Protein AF-A0A9E5D559-F1 (afdb_monomer)

Radius of gyration: 13.04 Å; Cα contacts (8 Å, |Δi|>4): 197; chains: 1; bounding box: 34×24×26 Å

Secondary structure (DSSP, 8-state):
-PPPEEESS-EEEEEEE--EEEEETTEEEEE-TT-EEEE-TT--EEEEES-SSS--EEEEEESHHHHHHTT---EEE-TTS--

Nearest PDB structures (foldseek):
  3bu7-assembly1_B  TM=9.771E-01  e=5.710E-08  unclassified
  3nl1-assembly1_A  TM=9.543E-01  e=5.032E-06  Pseudaminobacter salicylatoxidans
  8ch4-assembly1_C  TM=8.758E-01  e=2.933E-06  Bradyrhizobium sp. JS329
  6a55-assembly1_B  TM=8.660E-01  e=1.803E-03  Candidatus Pelagibacter ubique HTCC1062
  6o2d-assembly1_B  TM=7.433E-01  e=8.623E-03  Schizosaccharomyces pombe

Structure (mmCIF, N/CA/C/O backbone):
data_AF-A0A9E5D559-F1
#
_entry.id   AF-A0A9E5D559-F1
#
loop_
_atom_site.group_PDB
_atom_site.i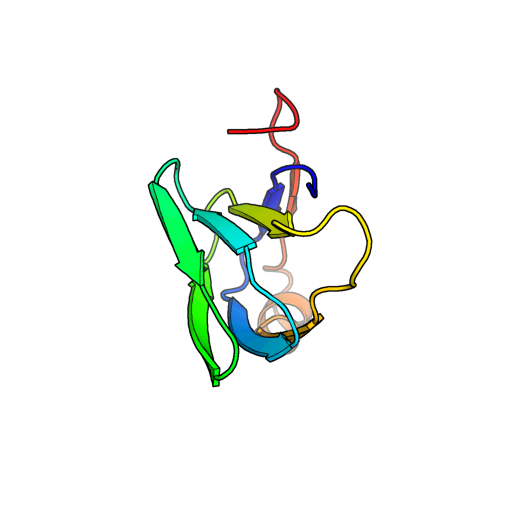d
_atom_site.type_symbol
_atom_site.label_atom_id
_atom_site.label_alt_id
_atom_site.label_comp_id
_atom_site.label_asym_id
_atom_site.label_entity_id
_atom_site.label_seq_id
_atom_site.pdbx_PDB_ins_code
_atom_site.Cartn_x
_atom_site.Cartn_y
_atom_site.Cartn_z
_atom_site.occupancy
_atom_site.B_iso_or_equiv
_atom_site.auth_seq_id
_atom_site.auth_comp_id
_atom_site.auth_asym_id
_atom_site.auth_atom_id
_atom_site.pdbx_PDB_model_num
ATOM 1 N N . SER A 1 1 ? -8.199 11.350 1.931 1.00 88.62 1 SER A N 1
ATOM 2 C CA . SER A 1 1 ? -7.630 10.356 1.000 1.00 88.62 1 SER A CA 1
ATOM 3 C C . SER A 1 1 ? -6.147 10.633 0.832 1.00 88.62 1 SER A C 1
ATOM 5 O O . SER A 1 1 ? -5.713 11.747 1.114 1.00 88.62 1 SER A O 1
ATOM 7 N N . THR A 1 2 ? -5.359 9.640 0.423 1.00 97.06 2 THR A N 1
ATOM 8 C CA . THR A 1 2 ? -3.991 9.870 -0.071 1.00 97.06 2 THR A CA 1
ATOM 9 C C . THR A 1 2 ? -4.036 10.353 -1.520 1.00 97.06 2 THR A C 1
ATOM 11 O O . THR A 1 2 ? -5.049 10.168 -2.186 1.00 97.06 2 THR A O 1
ATOM 14 N N . LYS A 1 3 ? -2.941 10.935 -2.019 1.00 97.94 3 LYS A N 1
ATOM 15 C CA . LYS A 1 3 ? -2.766 11.185 -3.457 1.00 97.94 3 LYS A CA 1
ATOM 16 C C . LYS A 1 3 ? -2.399 9.891 -4.189 1.00 97.94 3 LYS A C 1
ATOM 18 O O . LYS A 1 3 ? -1.721 9.028 -3.621 1.00 97.94 3 LYS A O 1
ATOM 23 N N . ALA A 1 4 ? -2.820 9.775 -5.440 1.00 98.25 4 ALA A N 1
ATOM 24 C CA . ALA A 1 4 ? -2.503 8.672 -6.323 1.00 98.25 4 ALA A CA 1
ATOM 25 C C . ALA A 1 4 ? -1.047 8.719 -6.795 1.00 98.25 4 ALA A C 1
ATOM 27 O O . ALA A 1 4 ? -0.517 9.752 -7.210 1.00 98.25 4 ALA A O 1
ATOM 28 N N . HIS A 1 5 ? -0.400 7.560 -6.774 1.00 98.38 5 HIS A N 1
ATOM 29 C CA . HIS A 1 5 ? 0.948 7.358 -7.292 1.00 98.38 5 HIS A CA 1
ATOM 30 C C . HIS A 1 5 ? 1.096 5.917 -7.786 1.00 98.38 5 HIS A C 1
ATOM 32 O O . HIS A 1 5 ? 0.231 5.073 -7.557 1.00 98.38 5 HIS A O 1
ATOM 38 N N . ARG A 1 6 ? 2.170 5.636 -8.519 1.00 98.38 6 ARG A N 1
ATOM 39 C CA . ARG A 1 6 ? 2.549 4.283 -8.929 1.00 98.38 6 ARG A CA 1
ATOM 40 C C . ARG A 1 6 ? 4.014 4.051 -8.651 1.00 98.38 6 ARG A C 1
ATOM 42 O O . ARG A 1 6 ? 4.821 4.967 -8.768 1.00 98.38 6 ARG A O 1
ATOM 49 N N . HIS A 1 7 ? 4.359 2.810 -8.372 1.00 98.38 7 HIS A N 1
ATOM 50 C CA . HIS A 1 7 ? 5.731 2.393 -8.144 1.00 98.38 7 HIS A CA 1
ATOM 51 C C . HIS A 1 7 ? 5.964 0.997 -8.715 1.00 98.38 7 HIS A C 1
ATOM 53 O O . HIS A 1 7 ? 5.009 0.254 -8.933 1.00 98.38 7 HIS A O 1
ATOM 59 N N . THR A 1 8 ? 7.210 0.636 -9.018 1.00 98.44 8 THR A N 1
ATOM 60 C CA . THR A 1 8 ? 7.516 -0.657 -9.660 1.00 98.44 8 THR A CA 1
ATOM 61 C C . THR A 1 8 ? 7.326 -1.862 -8.741 1.00 98.44 8 THR A C 1
ATOM 63 O O . THR A 1 8 ? 7.069 -2.945 -9.257 1.00 98.44 8 THR A O 1
ATOM 66 N N . ASN A 1 9 ? 7.391 -1.690 -7.417 1.00 98.25 9 ASN A N 1
ATOM 67 C CA . ASN A 1 9 ? 7.095 -2.760 -6.461 1.00 98.25 9 ASN A CA 1
ATOM 68 C C . ASN A 1 9 ? 5.615 -3.134 -6.469 1.00 98.25 9 ASN A C 1
ATOM 70 O O . ASN A 1 9 ? 4.744 -2.276 -6.625 1.00 98.25 9 ASN A O 1
ATOM 74 N N . GLY A 1 10 ? 5.348 -4.418 -6.251 1.00 98.25 10 GLY A N 1
ATOM 75 C CA . GLY A 1 10 ? 4.027 -4.885 -5.855 1.00 98.25 10 GLY A CA 1
ATOM 76 C C . GLY A 1 10 ? 3.842 -4.717 -4.349 1.00 98.25 10 GLY A C 1
ATOM 77 O O . GLY A 1 10 ? 4.792 -4.859 -3.574 1.00 98.25 10 GLY A O 1
ATOM 78 N N . THR A 1 11 ? 2.610 -4.444 -3.929 1.00 98.56 11 THR A N 1
ATOM 79 C CA . THR A 1 11 ? 2.275 -4.309 -2.508 1.00 98.56 11 THR A CA 1
ATOM 80 C C . THR A 1 11 ? 1.062 -5.151 -2.162 1.00 98.56 11 THR A C 1
ATOM 82 O O . THR A 1 11 ? 0.036 -5.076 -2.834 1.00 98.56 11 THR A O 1
ATOM 85 N N . ILE A 1 12 ? 1.163 -5.939 -1.093 1.00 98.56 12 ILE A N 1
ATOM 86 C CA . ILE A 1 12 ? 0.012 -6.594 -0.469 1.00 98.56 12 ILE A CA 1
ATOM 87 C C . ILE A 1 12 ? -0.324 -5.827 0.803 1.00 98.56 12 ILE A C 1
ATOM 89 O O . ILE A 1 12 ? 0.565 -5.527 1.600 1.00 98.56 12 ILE A O 1
ATOM 93 N N . TYR A 1 13 ? -1.607 -5.528 0.978 1.00 98.69 13 TYR A N 1
ATOM 94 C CA . TYR A 1 13 ? -2.161 -4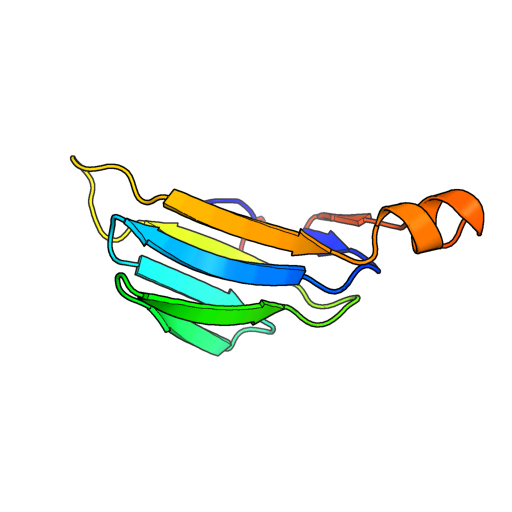.859 2.142 1.00 98.69 13 TYR A CA 1
ATOM 95 C C . TYR A 1 13 ? -3.061 -5.814 2.921 1.00 98.69 13 TYR A C 1
ATOM 97 O O . TYR A 1 13 ? -3.867 -6.535 2.337 1.00 98.69 13 TYR A O 1
ATOM 105 N N . HIS A 1 14 ? -2.949 -5.770 4.242 1.00 98.75 14 HIS A N 1
ATOM 106 C CA . HIS A 1 14 ? -3.870 -6.382 5.186 1.00 98.75 14 HIS A CA 1
ATOM 107 C C . HIS A 1 14 ? -4.527 -5.286 6.025 1.00 98.75 14 HIS A C 1
ATOM 109 O O . HIS A 1 14 ? -3.837 -4.467 6.643 1.00 98.75 14 HIS A O 1
ATOM 115 N N . VAL A 1 15 ? -5.857 -5.263 6.055 1.00 98.81 15 VAL A N 1
ATOM 116 C CA . VAL A 1 15 ? -6.606 -4.269 6.826 1.00 98.81 15 VAL A CA 1
ATOM 117 C C . VAL A 1 15 ? -6.618 -4.673 8.295 1.00 98.81 15 VAL A C 1
ATOM 119 O O . VAL A 1 15 ? -7.337 -5.581 8.707 1.00 98.81 15 VAL A O 1
ATOM 122 N N . VAL A 1 16 ? -5.836 -3.971 9.111 1.00 98.62 16 VAL A N 1
ATOM 123 C CA . VAL A 1 16 ? -5.753 -4.224 10.556 1.00 98.62 16 VAL A CA 1
ATOM 124 C C . VAL A 1 16 ? -6.940 -3.592 11.286 1.00 98.62 16 VAL A C 1
ATOM 126 O O . VAL A 1 16 ? -7.497 -4.187 12.207 1.00 98.62 16 VAL A O 1
ATOM 129 N N . ARG A 1 17 ? -7.331 -2.375 10.890 1.00 98.31 17 ARG A N 1
ATOM 130 C CA . ARG A 1 17 ? -8.420 -1.602 11.508 1.00 98.31 17 ARG A CA 1
ATOM 131 C C . ARG A 1 17 ? -9.026 -0.619 10.508 1.00 98.31 17 ARG A C 1
ATOM 133 O O . ARG A 1 17 ? -8.310 -0.087 9.663 1.00 98.31 17 ARG A O 1
ATOM 140 N N . GLY A 1 18 ? -10.304 -0.297 10.699 1.00 98.25 18 GLY A N 1
ATOM 141 C CA . GLY A 1 18 ? -11.029 0.716 9.932 1.00 98.25 18 GLY A CA 1
ATOM 142 C C . GLY A 1 18 ? -11.664 0.155 8.664 1.00 98.25 18 GLY A C 1
ATOM 143 O O . GLY A 1 18 ? -11.490 -1.015 8.336 1.00 98.25 18 GLY A O 1
ATOM 144 N N . GLN A 1 19 ? -12.417 1.004 7.976 1.00 98.44 19 GLN A N 1
ATOM 145 C CA . GLN A 1 19 ? -13.090 0.694 6.717 1.00 98.44 19 GLN A CA 1
ATOM 146 C C . GLN A 1 19 ? -12.804 1.806 5.715 1.00 98.44 19 GLN A C 1
ATOM 148 O O . GLN A 1 19 ? -12.560 2.960 6.089 1.00 98.44 19 GLN A O 1
ATOM 153 N N . GLY A 1 20 ? -12.836 1.470 4.438 1.00 98.56 20 GLY A N 1
ATOM 154 C CA . GLY A 1 20 ? -12.482 2.410 3.397 1.00 98.56 20 GLY A CA 1
ATOM 155 C C . GLY A 1 20 ? -12.476 1.762 2.034 1.00 98.56 20 GLY A C 1
ATOM 156 O O . GLY A 1 20 ? -13.076 0.714 1.815 1.00 98.56 20 GLY A O 1
ATOM 157 N N . HIS A 1 21 ? -11.796 2.415 1.107 1.00 98.75 21 HIS A N 1
ATOM 158 C CA . HIS A 1 21 ? -11.552 1.845 -0.202 1.00 98.75 21 HIS A CA 1
ATOM 159 C C . HIS A 1 21 ? -10.197 2.270 -0.739 1.00 98.75 21 HIS A C 1
ATOM 161 O O . HIS A 1 21 ? -9.613 3.270 -0.319 1.00 98.75 21 HIS A O 1
ATOM 167 N N . SER A 1 22 ? -9.700 1.489 -1.683 1.00 98.69 22 SER A N 1
ATOM 168 C CA . SER A 1 22 ? -8.571 1.861 -2.524 1.00 98.69 22 SER A CA 1
ATOM 169 C C . SER A 1 22 ? -9.063 2.031 -3.955 1.00 98.69 22 SER A C 1
ATOM 171 O O . SER A 1 22 ? -9.935 1.283 -4.396 1.00 98.69 22 SER A O 1
ATOM 173 N N . VAL A 1 23 ? -8.511 2.991 -4.690 1.00 98.38 23 VAL A N 1
ATOM 174 C CA . VAL A 1 23 ? -8.696 3.069 -6.145 1.00 98.38 23 VAL A CA 1
ATOM 175 C C . VAL A 1 23 ? -7.430 2.522 -6.773 1.00 98.38 23 VAL A C 1
ATOM 177 O O . VAL A 1 23 ? -6.369 3.102 -6.588 1.00 98.38 23 VAL A O 1
ATOM 180 N N . VAL A 1 24 ? -7.519 1.396 -7.475 1.00 98.00 24 VAL A N 1
ATOM 181 C CA . VAL A 1 24 ? -6.382 0.717 -8.109 1.00 98.00 24 VAL A CA 1
ATOM 182 C C . VAL A 1 24 ? -6.680 0.601 -9.597 1.00 98.00 24 VAL A C 1
ATOM 184 O O . VAL A 1 24 ? -7.632 -0.071 -9.988 1.00 98.00 24 VAL A O 1
ATOM 187 N N . HIS A 1 25 ? -5.892 1.271 -10.440 1.00 96.00 25 HIS A N 1
ATOM 188 C CA . HIS A 1 25 ? -6.145 1.347 -11.886 1.00 96.00 25 HIS A CA 1
ATOM 189 C C . HIS A 1 25 ? -7.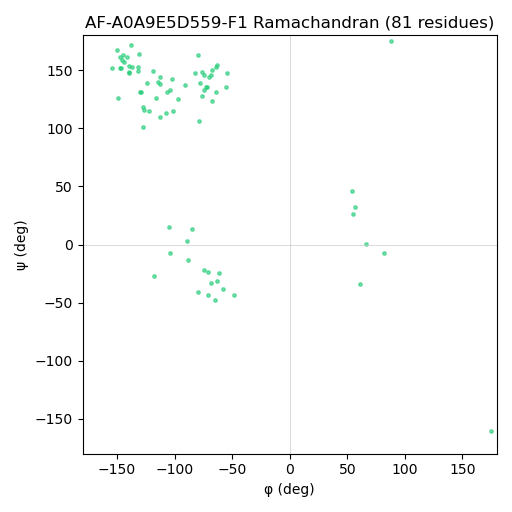568 1.846 -12.220 1.00 96.00 25 HIS A C 1
ATOM 191 O O . HIS A 1 25 ? -8.300 1.219 -12.988 1.00 96.00 25 HIS A O 1
ATOM 197 N N . GLY A 1 26 ? -8.009 2.918 -11.557 1.00 95.75 26 GLY A N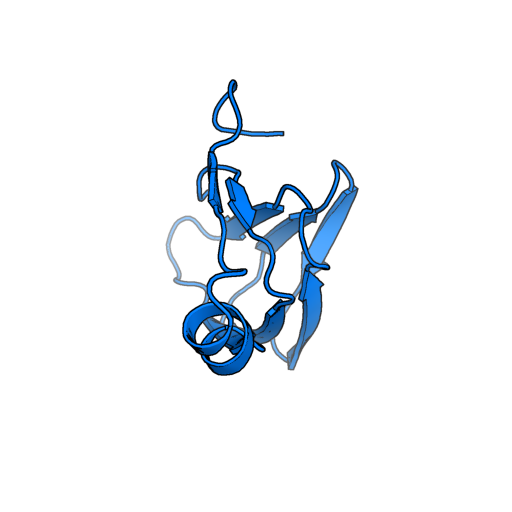 1
ATOM 198 C CA . GLY A 1 26 ? -9.372 3.452 -11.684 1.00 95.75 26 GLY A CA 1
ATOM 199 C C . GLY A 1 26 ? -10.493 2.542 -11.156 1.00 95.75 26 GLY A C 1
ATOM 200 O O . GLY A 1 26 ? -11.663 2.912 -11.225 1.00 95.75 26 GLY A O 1
ATOM 201 N N . LYS A 1 27 ? -10.184 1.354 -10.618 1.00 97.06 27 LYS A N 1
ATOM 202 C CA . LYS A 1 27 ? -11.180 0.452 -10.027 1.00 97.06 27 LYS A CA 1
ATOM 203 C C . LYS A 1 27 ? -11.224 0.633 -8.521 1.00 97.06 27 LYS A C 1
ATOM 205 O O . LYS A 1 27 ? -10.213 0.490 -7.837 1.00 97.06 27 LYS A O 1
ATOM 210 N N . LYS A 1 28 ? -12.419 0.910 -8.010 1.00 97.94 28 LYS A N 1
ATOM 211 C CA . LYS A 1 28 ? -12.675 0.990 -6.577 1.00 97.94 28 LYS A CA 1
ATOM 212 C C . LYS A 1 28 ? -12.705 -0.410 -5.964 1.00 97.94 28 LYS A C 1
ATOM 214 O O . LYS A 1 28 ? -13.373 -1.304 -6.477 1.00 97.94 28 LYS A O 1
ATOM 219 N N . MET A 1 29 ? -11.998 -0.566 -4.855 1.00 98.12 29 MET A N 1
ATOM 220 C CA . MET A 1 29 ? -11.951 -1.769 -4.034 1.00 98.12 29 MET A CA 1
ATOM 221 C C . MET A 1 29 ? -12.268 -1.377 -2.598 1.00 98.12 29 MET A C 1
ATOM 223 O O . MET A 1 29 ? -11.417 -0.807 -1.915 1.00 98.12 29 MET A O 1
ATOM 227 N N . ASP A 1 30 ? -13.501 -1.633 -2.176 1.00 98.69 30 ASP A N 1
ATOM 228 C CA . ASP A 1 30 ? -13.917 -1.468 -0.786 1.00 98.69 30 ASP A CA 1
ATOM 229 C C . ASP A 1 30 ? -13.253 -2.537 0.092 1.00 98.69 30 ASP A C 1
ATOM 231 O O . ASP A 1 30 ? -13.019 -3.659 -0.361 1.00 98.69 30 ASP A O 1
ATOM 235 N N . TRP A 1 31 ? -12.908 -2.167 1.322 1.00 98.75 31 TRP A N 1
ATOM 236 C CA . TRP A 1 31 ? -12.250 -3.060 2.267 1.00 98.75 31 TRP A CA 1
ATOM 237 C C . TRP A 1 31 ? -12.659 -2.768 3.712 1.00 98.75 31 TRP A C 1
ATOM 239 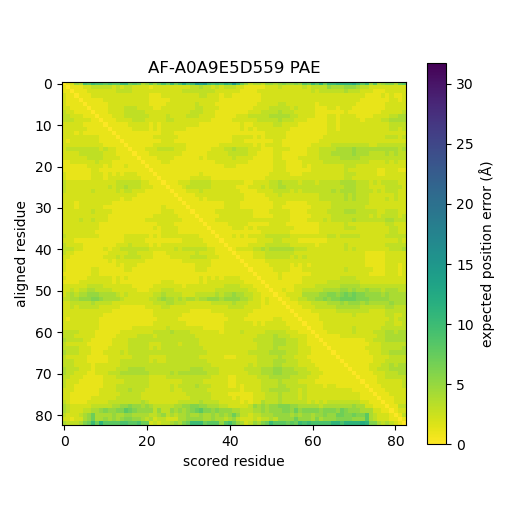O O . TRP A 1 31 ? -12.968 -1.631 4.090 1.00 98.75 31 TRP A O 1
ATOM 249 N N . GLU A 1 32 ? -12.617 -3.807 4.536 1.00 98.75 32 GLU A N 1
ATOM 250 C CA . GLU A 1 32 ? -12.912 -3.783 5.966 1.00 98.75 32 GLU A CA 1
ATOM 251 C C . GLU A 1 32 ? -11.899 -4.624 6.770 1.00 98.75 32 GLU A C 1
ATOM 253 O O . GLU A 1 32 ? -11.029 -5.272 6.181 1.00 98.75 32 GLU A O 1
ATOM 258 N N . PRO A 1 33 ? -11.914 -4.593 8.120 1.00 98.75 33 PRO A N 1
ATOM 259 C CA . PRO A 1 33 ? -10.913 -5.296 8.913 1.00 98.75 33 PRO A CA 1
ATOM 260 C C . PRO A 1 33 ? -10.841 -6.783 8.569 1.00 98.75 33 PRO A C 1
ATOM 262 O O . PRO A 1 33 ? -11.859 -7.469 8.541 1.00 98.75 33 PRO A O 1
ATOM 265 N N . LYS A 1 34 ? -9.608 -7.283 8.438 1.00 98.44 34 LYS A N 1
ATOM 266 C CA . LYS A 1 34 ? -9.216 -8.639 8.017 1.00 98.44 34 LYS A CA 1
ATOM 267 C C . LYS A 1 34 ? -9.200 -8.891 6.511 1.00 98.44 34 LYS A C 1
ATOM 269 O O . LYS A 1 34 ? -8.649 -9.920 6.116 1.00 98.44 34 LYS A O 1
ATOM 274 N N . ASP A 1 35 ? -9.674 -7.961 5.687 1.00 98.75 35 ASP A N 1
ATOM 275 C CA . ASP A 1 35 ? -9.489 -8.070 4.244 1.00 98.75 35 ASP A CA 1
ATOM 276 C C . ASP A 1 35 ? -8.010 -8.014 3.857 1.00 98.75 35 ASP A C 1
ATOM 278 O O . ASP A 1 35 ? -7.157 -7.427 4.539 1.00 98.75 35 ASP A O 1
ATOM 282 N N . VAL A 1 36 ? -7.713 -8.641 2.721 1.00 98.56 36 VAL A N 1
ATOM 283 C CA . VAL A 1 36 ? -6.401 -8.619 2.083 1.00 98.56 36 VAL A CA 1
ATOM 284 C C . VAL A 1 36 ? -6.590 -8.241 0.627 1.00 98.56 36 VAL A C 1
ATOM 286 O O . VAL A 1 36 ? -7.415 -8.824 -0.073 1.00 98.56 36 VAL A O 1
ATOM 289 N N . PHE A 1 37 ? -5.799 -7.285 0.154 1.00 98.25 37 PHE A N 1
ATOM 290 C CA . PHE A 1 37 ? -5.812 -6.884 -1.244 1.00 98.25 37 PHE A CA 1
ATOM 291 C C . PHE A 1 37 ? -4.409 -6.573 -1.750 1.00 98.25 37 PHE A C 1
ATOM 293 O O . PHE A 1 37 ? -3.488 -6.334 -0.969 1.00 98.25 37 PHE A O 1
ATOM 300 N N . CYS A 1 38 ? -4.235 -6.578 -3.069 1.00 97.75 38 CYS A N 1
ATOM 301 C CA . CYS A 1 38 ? -2.959 -6.264 -3.692 1.00 97.75 38 CYS A CA 1
ATOM 302 C C . CYS A 1 38 ? -3.049 -5.036 -4.599 1.00 97.75 38 CYS A C 1
ATOM 304 O O . CYS A 1 38 ? -4.074 -4.752 -5.217 1.00 97.75 38 CYS A O 1
ATOM 306 N N . VAL A 1 39 ? -1.928 -4.332 -4.683 1.00 98.44 39 VAL A N 1
ATOM 307 C CA . VAL A 1 39 ? -1.636 -3.320 -5.688 1.00 98.44 39 VAL A CA 1
ATOM 308 C C . VAL A 1 39 ? -0.503 -3.876 -6.551 1.00 98.44 39 VAL A C 1
ATOM 310 O O . VAL A 1 39 ? 0.624 -4.017 -6.062 1.00 98.44 39 VAL A O 1
ATOM 313 N N . PRO A 1 40 ? -0.774 -4.236 -7.817 1.00 97.88 40 PRO A N 1
ATOM 314 C CA . PRO A 1 40 ? 0.264 -4.685 -8.733 1.00 97.88 40 PRO A CA 1
ATOM 315 C C . PRO A 1 40 ? 1.297 -3.590 -9.024 1.00 97.88 40 PRO A C 1
ATOM 317 O O . PRO A 1 40 ? 0.988 -2.396 -8.993 1.00 97.88 40 PRO A O 1
ATOM 320 N N . GLY A 1 41 ? 2.512 -4.007 -9.386 1.00 97.88 41 GLY A N 1
ATOM 321 C CA . GLY A 1 41 ? 3.564 -3.090 -9.818 1.00 97.88 41 GLY A CA 1
ATOM 322 C C . GLY A 1 41 ? 3.122 -2.187 -10.975 1.00 97.88 41 GLY A C 1
ATOM 323 O O . GLY A 1 41 ? 2.309 -2.556 -11.823 1.00 97.88 41 GLY A O 1
ATOM 324 N N . TRP A 1 42 ? 3.660 -0.972 -10.984 1.00 98.06 42 TRP A N 1
ATOM 325 C CA . TRP A 1 42 ? 3.425 0.092 -11.964 1.00 98.06 42 TRP A CA 1
ATOM 326 C C . TRP A 1 42 ? 1.954 0.487 -12.179 1.00 98.06 42 TRP A C 1
ATOM 328 O O . TRP A 1 42 ? 1.586 1.024 -13.227 1.00 98.06 42 TRP A O 1
ATOM 338 N N . THR A 1 43 ? 1.118 0.283 -11.160 1.00 98.12 43 THR A N 1
ATOM 339 C CA . THR A 1 43 ? -0.304 0.634 -11.176 1.00 98.12 43 THR A CA 1
ATOM 340 C C . THR A 1 43 ? -0.570 1.853 -10.300 1.00 98.12 43 THR A C 1
ATOM 342 O O . THR A 1 43 ? -0.117 1.911 -9.155 1.00 98.12 43 THR A O 1
ATOM 345 N N . TYR A 1 44 ? -1.298 2.839 -10.832 1.00 98.38 44 TYR A N 1
ATOM 346 C CA . TYR A 1 44 ? -1.729 3.974 -10.023 1.00 98.38 44 TYR A CA 1
ATOM 347 C C . TYR A 1 44 ? -2.681 3.502 -8.929 1.00 98.38 44 TYR A C 1
ATOM 349 O O . TYR A 1 44 ? -3.637 2.765 -9.198 1.00 98.38 44 TYR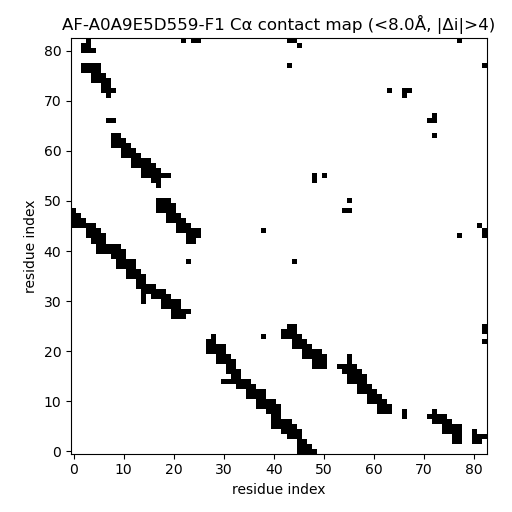 A O 1
ATOM 357 N N . HIS A 1 45 ? -2.416 3.933 -7.701 1.00 98.56 45 HIS A N 1
ATOM 358 C CA . HIS A 1 45 ? -3.244 3.604 -6.558 1.00 98.56 45 HIS A CA 1
ATOM 359 C C . HIS A 1 45 ? -3.294 4.722 -5.518 1.00 98.56 45 HIS A C 1
ATOM 361 O O . HIS A 1 45 ? -2.353 5.502 -5.367 1.00 98.56 45 HIS A O 1
ATOM 367 N N . GLU A 1 46 ? -4.408 4.773 -4.797 1.00 98.62 46 GLU A N 1
ATOM 368 C CA . GLU A 1 46 ? -4.645 5.648 -3.648 1.00 98.62 46 GLU A CA 1
ATOM 369 C C . GLU A 1 46 ? -5.565 4.974 -2.629 1.00 98.62 46 GLU A C 1
ATOM 371 O O . GLU A 1 46 ? -6.283 4.027 -2.959 1.00 98.62 46 GLU A O 1
ATOM 376 N N . HIS A 1 47 ? -5.556 5.479 -1.395 1.00 98.56 47 HIS A N 1
ATOM 377 C CA . HIS A 1 47 ? -6.329 4.943 -0.282 1.00 98.56 47 HIS A CA 1
ATOM 378 C C . HIS A 1 47 ? -7.227 6.015 0.336 1.00 98.56 47 HIS A C 1
ATOM 380 O O . HIS A 1 47 ? -6.830 7.167 0.558 1.00 98.56 47 HIS A O 1
ATOM 386 N N . VAL A 1 48 ? -8.448 5.617 0.671 1.00 98.50 48 VAL A N 1
ATOM 387 C CA . VAL A 1 48 ? -9.469 6.479 1.257 1.00 98.50 48 VAL A CA 1
ATOM 388 C C . VAL A 1 48 ? -9.992 5.829 2.528 1.00 98.50 48 VAL A C 1
ATOM 390 O O . VAL A 1 48 ? -10.558 4.741 2.493 1.00 98.50 48 VAL A O 1
ATOM 393 N N . ASN A 1 49 ? -9.812 6.514 3.657 1.00 98.50 49 ASN A N 1
ATOM 394 C CA . ASN A 1 49 ? -10.485 6.172 4.906 1.00 98.50 49 ASN A CA 1
ATOM 395 C C . ASN A 1 49 ? -11.945 6.637 4.821 1.00 98.50 49 ASN A C 1
ATOM 397 O O . ASN A 1 49 ? -12.184 7.803 4.503 1.00 98.50 49 ASN A O 1
ATOM 401 N N . ALA A 1 50 ? -12.903 5.748 5.091 1.00 98.00 50 ALA A N 1
ATOM 402 C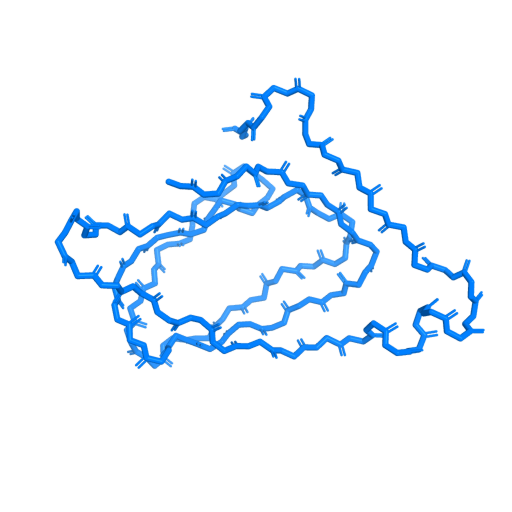 CA . ALA A 1 50 ? -14.322 6.104 5.102 1.00 98.00 50 ALA A CA 1
ATOM 403 C C . ALA A 1 50 ? -14.719 6.913 6.348 1.00 98.00 50 ALA A C 1
ATOM 405 O O . ALA A 1 50 ? -15.727 7.616 6.322 1.00 98.00 50 ALA A O 1
ATOM 406 N N . SER A 1 51 ? -13.942 6.829 7.432 1.00 97.50 51 SER A N 1
ATOM 407 C CA . SER A 1 51 ? -14.214 7.570 8.660 1.00 97.50 51 SER A CA 1
ATOM 408 C C . SER A 1 51 ? -13.514 8.929 8.681 1.00 97.50 51 SER A C 1
ATOM 410 O O . SER A 1 51 ? -12.336 9.051 8.339 1.00 97.50 51 SER A O 1
ATOM 412 N N . SER A 1 52 ? -14.239 9.953 9.133 1.00 96.19 52 SER A N 1
ATOM 413 C CA . SER A 1 52 ? -13.701 11.285 9.425 1.00 96.19 52 SER A CA 1
ATOM 414 C C . SER A 1 52 ? -13.177 11.424 10.858 1.00 96.19 52 SER A C 1
ATOM 416 O O . SER A 1 52 ? -12.493 12.401 11.156 1.00 96.19 52 SER A O 1
ATOM 418 N N . THR A 1 53 ? -13.489 10.470 11.741 1.00 97.50 53 THR A N 1
ATOM 419 C CA . THR A 1 53 ? -13.172 10.539 13.177 1.00 97.50 53 THR A CA 1
ATOM 420 C C . THR A 1 53 ? -12.237 9.430 13.644 1.00 97.50 53 THR A C 1
ATOM 422 O O . THR A 1 53 ? -11.500 9.618 14.605 1.00 97.50 53 THR A O 1
ATOM 425 N N . GLU A 1 54 ? -12.240 8.282 12.967 1.00 97.88 54 GLU A N 1
ATOM 426 C CA . GLU A 1 54 ? -11.488 7.091 13.359 1.00 97.88 54 GLU A CA 1
ATOM 427 C C . GLU A 1 54 ? -10.392 6.764 12.339 1.00 97.88 54 GLU A C 1
ATOM 429 O O . GLU A 1 54 ? -10.631 6.843 11.131 1.00 97.88 54 GLU A O 1
ATOM 434 N N . PRO A 1 55 ? -9.192 6.350 12.778 1.00 97.81 55 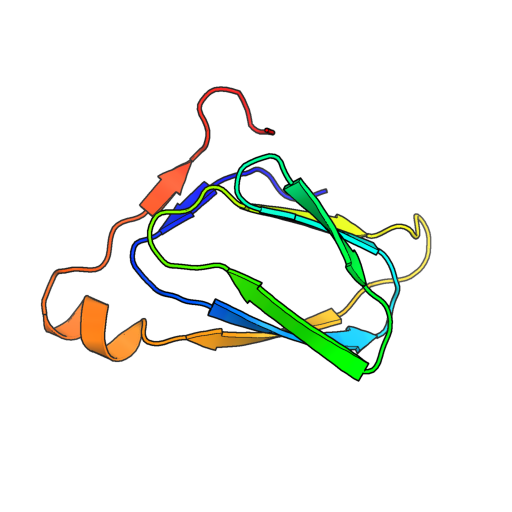PRO A N 1
ATOM 435 C CA . PRO A 1 55 ? -8.128 5.954 11.868 1.00 97.81 55 PRO A CA 1
ATOM 436 C C . PRO A 1 55 ? -8.389 4.578 11.239 1.00 97.81 55 PRO A C 1
ATOM 438 O O . PRO A 1 55 ? -8.873 3.651 11.895 1.00 97.81 55 PRO A O 1
ATOM 441 N N . ALA A 1 56 ? -7.956 4.428 9.987 1.00 98.44 56 ALA A N 1
ATOM 442 C CA . ALA A 1 56 ? -7.760 3.136 9.340 1.00 98.44 56 ALA A CA 1
ATOM 443 C C . ALA A 1 56 ? -6.268 2.772 9.315 1.00 98.44 56 ALA A C 1
ATOM 445 O O . ALA A 1 56 ? -5.413 3.640 9.133 1.00 98.44 56 ALA A O 1
ATOM 446 N N . VAL A 1 57 ? -5.954 1.489 9.500 1.00 98.44 57 VAL A N 1
ATOM 447 C CA . VAL A 1 57 ? -4.583 0.967 9.541 1.00 98.44 57 VAL A CA 1
ATOM 448 C C . VAL A 1 57 ? -4.455 -0.172 8.540 1.00 98.44 57 VAL A C 1
ATOM 450 O O . VAL A 1 57 ? -5.078 -1.222 8.700 1.00 98.44 57 VAL A O 1
ATOM 453 N N . LEU A 1 58 ? -3.611 0.039 7.531 1.00 98.69 58 LEU A N 1
ATOM 454 C CA . LEU A 1 58 ? -3.255 -0.961 6.531 1.00 98.69 58 LEU A CA 1
ATOM 455 C C . LEU A 1 58 ? -1.820 -1.432 6.791 1.00 98.69 58 LEU A C 1
ATOM 457 O O . LEU A 1 58 ? -0.872 -0.661 6.648 1.00 98.69 58 LEU A O 1
ATOM 461 N N . PHE A 1 59 ? -1.653 -2.694 7.179 1.00 98.62 59 PHE A N 1
ATOM 462 C CA . PHE A 1 59 ? -0.338 -3.330 7.217 1.00 98.62 59 PHE A CA 1
ATOM 463 C C . PHE A 1 59 ? 0.057 -3.726 5.796 1.00 98.62 59 PHE A C 1
ATOM 465 O O . PHE A 1 59 ? -0.791 -4.207 5.050 1.00 98.62 59 PHE A O 1
ATOM 472 N N . SER A 1 60 ? 1.319 -3.544 5.408 1.00 98.25 60 SER A N 1
ATOM 473 C CA . SER A 1 60 ? 1.763 -3.900 4.060 1.00 98.25 60 SER A CA 1
ATOM 474 C C . SER A 1 60 ? 3.139 -4.543 4.026 1.00 98.25 60 SER A C 1
ATOM 476 O O . SER A 1 60 ? 3.980 -4.313 4.894 1.00 98.25 60 SER A O 1
ATOM 478 N N . PHE A 1 61 ? 3.362 -5.346 2.991 1.00 97.75 61 PHE A N 1
ATOM 479 C CA . PHE A 1 61 ? 4.661 -5.915 2.658 1.00 97.75 61 PHE A CA 1
ATOM 480 C C . PHE A 1 61 ? 4.869 -5.889 1.141 1.00 97.75 61 PHE A C 1
ATOM 482 O O . PHE A 1 61 ? 3.912 -5.950 0.365 1.00 97.75 61 PHE A O 1
ATOM 489 N N . THR A 1 62 ? 6.127 -5.731 0.723 1.00 98.25 62 THR A N 1
ATOM 490 C CA . THR A 1 62 ? 6.509 -5.457 -0.673 1.00 98.25 62 THR A CA 1
ATOM 491 C C . THR A 1 62 ? 7.825 -6.135 -1.037 1.00 98.25 62 THR A C 1
ATOM 493 O O . THR A 1 62 ? 8.629 -6.471 -0.167 1.00 98.25 62 THR A O 1
ATOM 496 N N . ASP A 1 63 ? 8.088 -6.248 -2.336 1.00 97.75 63 ASP A N 1
ATOM 497 C CA . ASP A 1 63 ? 9.3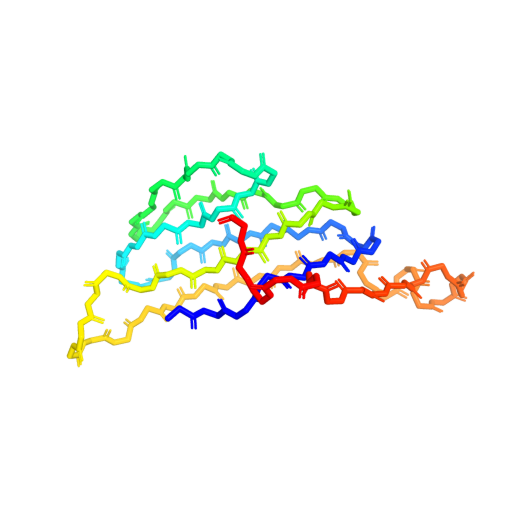65 -6.668 -2.926 1.00 97.75 63 ASP A CA 1
ATOM 498 C C . ASP A 1 63 ? 10.377 -5.510 -3.095 1.00 97.75 63 ASP A C 1
ATOM 500 O O . ASP A 1 63 ? 11.425 -5.663 -3.729 1.00 97.75 63 ASP A O 1
ATOM 504 N N . THR A 1 64 ? 10.120 -4.356 -2.464 1.00 98.06 64 THR A N 1
ATOM 505 C CA . THR A 1 64 ? 10.968 -3.152 -2.521 1.00 98.06 64 THR A CA 1
ATOM 506 C C . THR A 1 64 ? 12.461 -3.416 -2.277 1.00 98.06 64 THR A C 1
ATOM 508 O O . THR A 1 64 ? 13.269 -2.847 -3.016 1.00 98.06 64 THR A O 1
ATOM 511 N N . PRO A 1 65 ? 12.891 -4.242 -1.293 1.00 98.19 65 PRO A N 1
ATOM 512 C CA . PRO A 1 65 ? 14.319 -4.492 -1.077 1.00 98.19 65 PRO A CA 1
ATOM 513 C C . PRO A 1 65 ? 15.033 -5.068 -2.309 1.00 98.19 65 PRO A C 1
ATOM 515 O O . PRO A 1 65 ? 16.154 -4.656 -2.606 1.00 98.19 65 PRO A O 1
ATOM 518 N N . VAL A 1 66 ? 14.370 -5.959 -3.058 1.00 98.25 66 VAL A N 1
ATOM 519 C CA . VAL A 1 66 ? 14.913 -6.574 -4.281 1.00 98.25 66 VAL A CA 1
ATOM 520 C C . VAL A 1 66 ? 14.979 -5.551 -5.415 1.00 98.25 66 VAL A C 1
ATOM 522 O O . VAL A 1 66 ? 15.990 -5.441 -6.103 1.00 98.25 66 VAL A O 1
ATOM 525 N N . LEU A 1 67 ? 13.935 -4.738 -5.597 1.00 98.44 67 LEU A N 1
ATOM 526 C CA . LEU A 1 67 ? 13.945 -3.715 -6.647 1.00 98.44 67 LEU A CA 1
ATOM 527 C C . LEU A 1 67 ? 14.951 -2.596 -6.369 1.00 98.44 67 LEU A C 1
ATOM 529 O O . LEU A 1 67 ? 15.551 -2.069 -7.305 1.00 98.44 67 LEU A O 1
ATOM 533 N N . LYS A 1 68 ? 15.180 -2.250 -5.097 1.00 97.94 68 LYS A N 1
ATOM 534 C CA . LYS A 1 68 ? 16.238 -1.308 -4.711 1.00 97.94 68 LYS A CA 1
ATOM 535 C C . LYS A 1 68 ? 17.624 -1.868 -5.017 1.00 97.94 68 LYS A C 1
ATOM 537 O O . LYS A 1 68 ? 18.418 -1.157 -5.625 1.00 97.94 68 LYS A O 1
ATOM 542 N N . SER A 1 69 ? 17.911 -3.120 -4.647 1.00 98.38 69 SER A N 1
ATOM 543 C CA . SER A 1 69 ? 19.238 -3.715 -4.874 1.00 98.38 69 SER A CA 1
ATOM 544 C C . SER A 1 69 ? 19.588 -3.838 -6.359 1.00 98.38 69 SER A C 1
ATOM 546 O O . SER A 1 69 ? 20.748 -3.677 -6.730 1.00 98.38 69 SER A O 1
ATOM 548 N N . LEU A 1 70 ? 18.585 -4.043 -7.217 1.00 98.38 70 LEU A N 1
ATOM 549 C CA . LEU A 1 70 ? 18.750 -4.134 -8.669 1.00 98.38 70 LEU A CA 1
ATOM 550 C C . LEU A 1 70 ? 18.655 -2.783 -9.400 1.00 98.38 70 LEU A C 1
ATOM 552 O O . LEU A 1 70 ? 18.721 -2.755 -10.625 1.00 98.38 70 LEU A O 1
ATOM 556 N N . SER A 1 71 ? 18.498 -1.658 -8.691 1.00 98.06 71 SER A N 1
ATOM 557 C CA . SER A 1 71 ? 18.267 -0.330 -9.300 1.00 98.06 71 SER A CA 1
ATOM 558 C C . SER A 1 71 ? 17.030 -0.271 -10.219 1.00 98.06 71 SER A C 1
ATOM 560 O O . SER A 1 71 ? 16.988 0.473 -11.199 1.00 98.06 71 SER A O 1
ATOM 562 N N . LEU A 1 72 ? 16.003 -1.059 -9.892 1.00 98.38 72 LEU A N 1
ATOM 563 C CA . LEU A 1 72 ? 14.735 -1.162 -10.623 1.00 98.38 72 LEU A CA 1
ATOM 564 C C . LEU A 1 72 ? 13.575 -0.435 -9.924 1.00 98.38 72 LEU A C 1
ATOM 566 O O . LEU A 1 72 ? 12.486 -0.322 -10.496 1.00 98.38 72 LEU A O 1
ATOM 570 N N . LEU A 1 73 ? 13.776 0.063 -8.699 1.00 98.44 73 LEU A N 1
ATOM 571 C CA . LEU A 1 73 ? 12.753 0.834 -7.998 1.00 98.44 73 LEU A CA 1
ATOM 572 C C . LEU A 1 73 ? 12.520 2.178 -8.699 1.00 98.44 73 LEU A C 1
ATOM 574 O O . LEU A 1 73 ? 13.442 2.976 -8.861 1.00 98.44 73 LEU A O 1
ATOM 578 N N . ARG A 1 74 ? 11.271 2.439 -9.083 1.00 98.38 74 ARG A N 1
ATOM 579 C CA . ARG A 1 74 ? 10.815 3.728 -9.614 1.00 98.38 74 ARG A CA 1
ATOM 580 C C . ARG A 1 74 ? 9.476 4.083 -8.997 1.00 98.38 74 ARG A C 1
ATOM 582 O O . ARG A 1 74 ? 8.697 3.185 -8.690 1.00 98.38 74 ARG A O 1
ATOM 589 N N . GLU A 1 75 ? 9.198 5.376 -8.910 1.00 98.12 75 GLU A N 1
ATOM 590 C CA . GLU A 1 75 ? 7.942 5.925 -8.410 1.00 98.12 75 GLU A CA 1
ATOM 591 C C . GLU A 1 75 ? 7.510 7.121 -9.267 1.00 98.12 75 GLU A C 1
ATOM 593 O O . GLU A 1 75 ? 8.347 7.830 -9.829 1.00 98.12 75 GLU A O 1
ATOM 598 N N . GLN A 1 76 ? 6.201 7.325 -9.401 1.00 98.50 76 GLN A N 1
ATOM 599 C CA . GLN A 1 76 ? 5.629 8.455 -10.116 1.00 98.50 76 GLN A CA 1
ATOM 600 C C . GLN A 1 76 ? 4.278 8.865 -9.521 1.00 98.50 76 GLN A C 1
ATOM 602 O O . GLN A 1 76 ? 3.353 8.055 -9.450 1.00 98.50 76 GLN A O 1
ATOM 607 N N . ALA A 1 77 ? 4.148 10.146 -9.172 1.00 98.00 77 ALA A N 1
ATOM 608 C CA . ALA A 1 77 ? 2.876 10.746 -8.774 1.00 98.00 77 ALA A CA 1
ATOM 609 C C . ALA A 1 77 ? 1.887 10.813 -9.952 1.00 98.00 77 ALA A C 1
ATOM 611 O O . ALA A 1 77 ? 2.287 10.936 -11.115 1.00 98.00 77 ALA A O 1
ATOM 612 N N . HIS A 1 78 ? 0.588 10.737 -9.664 1.00 97.19 78 HIS A N 1
ATOM 613 C CA . HIS A 1 78 ? -0.443 10.966 -10.670 1.00 97.19 78 HIS A CA 1
ATOM 614 C C . HIS A 1 78 ? -0.506 12.463 -11.038 1.00 97.19 78 HIS A C 1
ATOM 616 O O . HIS A 1 78 ? -0.506 13.298 -10.133 1.00 97.19 78 HIS A O 1
ATOM 622 N N . PRO A 1 79 ? -0.593 12.842 -12.329 1.00 94.88 79 PRO A N 1
ATOM 623 C CA . PRO A 1 79 ? -0.602 14.254 -12.735 1.00 94.88 79 PRO A CA 1
ATOM 624 C C . PRO A 1 79 ? -1.782 15.067 -12.188 1.00 94.88 79 PRO A C 1
ATOM 626 O O . PRO A 1 79 ? -1.696 16.287 -12.098 1.00 94.88 79 PRO A O 1
ATOM 629 N N . GLN A 1 80 ? -2.887 14.396 -11.859 1.00 93.56 80 GLN A N 1
ATOM 630 C CA . GLN A 1 80 ? -4.134 15.010 -11.388 1.00 93.56 80 GLN A CA 1
ATOM 631 C C . GLN A 1 80 ? -4.349 14.832 -9.877 1.00 93.56 80 GLN A C 1
ATOM 633 O O . GLN A 1 80 ? -5.463 15.020 -9.403 1.00 93.56 80 GLN A O 1
ATOM 638 N N . ASP A 1 81 ? -3.304 14.449 -9.130 1.00 92.38 81 ASP A N 1
ATOM 639 C CA . ASP A 1 81 ? -3.318 14.071 -7.705 1.00 92.38 81 ASP A CA 1
ATOM 640 C C . ASP A 1 81 ? -4.187 12.851 -7.345 1.00 92.38 81 ASP A C 1
ATOM 642 O O . ASP A 1 81 ? -3.786 12.089 -6.475 1.00 92.38 81 ASP A O 1
ATOM 646 N N . HIS A 1 82 ? -5.316 12.628 -8.015 1.00 93.94 82 HIS A N 1
ATOM 647 C CA . HIS A 1 82 ? -6.253 11.516 -7.829 1.00 93.94 82 HIS A CA 1
ATOM 648 C C . HIS A 1 82 ? -6.582 10.865 -9.182 1.00 93.94 82 HIS A C 1
ATOM 650 O O . HIS A 1 82 ? -6.265 11.446 -10.227 1.00 93.94 82 HIS A O 1
ATOM 656 N N . GLN A 1 83 ? -7.143 9.652 -9.162 1.00 90.25 83 GLN A N 1
ATOM 657 C CA . GLN A 1 83 ? -7.587 8.925 -10.365 1.00 90.25 83 GLN A CA 1
ATOM 658 C C . GLN A 1 83 ? -9.076 9.121 -10.648 1.00 90.25 83 GLN A C 1
ATOM 660 O O . GLN A 1 83 ? -9.836 9.360 -9.685 1.00 90.25 83 GLN A O 1
#

Solvent-accessible surface area (backbone atoms only — not comparable to full-atom values): 4562 Å² total; per-residue (Å²): 109,55,65,20,29,27,31,50,48,40,37,41,37,36,28,72,35,46,44,31,35,31,38,49,72,80,41,79,43,78,48,41,59,75,38,73,51,74,46,60,48,66,37,45,33,30,46,32,61,70,50,94,87,56,77,58,39,72,49,72,56,61,55,48,71,62,30,51,76,69,74,59,61,51,75,46,73,41,95,72,43,56,122

Mean predicted aligned error: 2.21 Å

Sequence (83 aa):
STKAHRHTNGTIYHVVRGQGHSVVHGKKMDWEPKDVFCVPGWTYHEHVNASSTEPAVLFSFTDTPVLKSLSLLREQAHPQDHQ

Foldseek 3Di:
DAFKKAKQKKKKKAWQAAWWWKQWQNDIDTDHHGDIDIRHHRIIMDIDGPDPPDDTDIDMDIPVVVCVVVVNIDMGTDPVRHD

pLDDT: mean 97.75, std 1.73, range [88.62, 98.81]